Protein AF-A0A2U1AYV5-F1 (afdb_monomer_lite)

Secondary structure (DSSP, 8-state):
-HHHHHHHHHHHHHHTT-PPPPS-SS------EEEEE-SSSEEEEE-TTS-HHHHSSEEEE-TT--PPP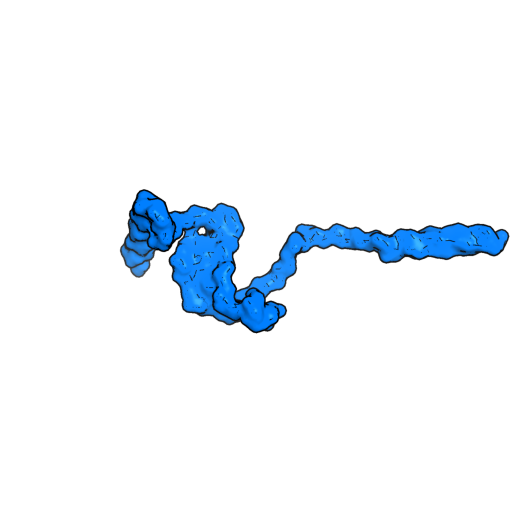TT-SSHHHHHHHHHHHHHHHH--

Organism: NCBI:txid172901

Structure (mmCIF, N/CA/C/O backbone):
data_AF-A0A2U1AYV5-F1
#
_entry.id   AF-A0A2U1AYV5-F1
#
loop_
_atom_site.group_PDB
_atom_site.id
_atom_site.type_symbol
_atom_site.label_atom_id
_atom_site.label_alt_id
_atom_site.label_comp_id
_atom_site.label_asym_id
_atom_site.label_entity_id
_atom_site.label_seq_id
_atom_site.pdbx_PDB_ins_code
_atom_site.Cartn_x
_atom_site.Cartn_y
_atom_site.Cartn_z
_atom_site.occupancy
_atom_site.B_iso_or_equiv
_atom_site.auth_seq_id
_atom_site.auth_comp_id
_atom_site.auth_asym_id
_atom_site.auth_atom_id
_atom_site.pdbx_PDB_model_num
ATOM 1 N N . MET A 1 1 ? -8.972 26.159 54.557 1.00 63.00 1 MET A N 1
ATOM 2 C CA . MET A 1 1 ? -9.715 24.957 54.114 1.00 63.00 1 MET A CA 1
ATOM 3 C C . MET A 1 1 ? -10.257 25.102 52.691 1.00 63.00 1 MET A C 1
ATOM 5 O O . MET A 1 1 ? -9.804 24.366 51.832 1.00 63.00 1 MET A O 1
ATOM 9 N N . LYS A 1 2 ? -11.133 26.075 52.378 1.00 68.88 2 LYS A N 1
ATOM 10 C CA . LYS A 1 2 ? -11.691 26.246 51.011 1.00 68.88 2 LYS A CA 1
ATOM 11 C C . LYS A 1 2 ? -10.644 26.552 49.919 1.00 68.88 2 LYS A C 1
ATOM 13 O O . LYS A 1 2 ? -10.710 25.988 48.838 1.00 68.88 2 LYS A O 1
ATOM 18 N N . ARG A 1 3 ? -9.642 27.393 50.215 1.00 75.19 3 ARG A N 1
ATOM 19 C CA . ARG A 1 3 ? -8.525 27.710 49.294 1.00 75.19 3 ARG A CA 1
ATOM 20 C C . ARG A 1 3 ? -7.602 26.516 49.040 1.00 75.19 3 ARG A C 1
ATOM 22 O O . ARG A 1 3 ? -7.185 26.289 47.915 1.00 75.19 3 ARG A O 1
ATOM 29 N N . THR A 1 4 ? -7.326 25.742 50.086 1.00 78.69 4 THR A N 1
ATOM 30 C CA . THR A 1 4 ? -6.533 24.513 50.004 1.00 78.69 4 THR A CA 1
ATOM 31 C C . THR A 1 4 ? -7.249 23.444 49.176 1.00 78.69 4 THR A C 1
ATOM 33 O O . THR A 1 4 ? -6.618 22.778 48.365 1.00 78.69 4 THR A O 1
ATOM 36 N N . LEU A 1 5 ? -8.576 23.344 49.314 1.00 79.06 5 LEU A N 1
ATOM 37 C CA . LEU A 1 5 ? -9.411 22.451 48.509 1.00 79.06 5 LEU A CA 1
ATOM 38 C C . LEU A 1 5 ? -9.444 22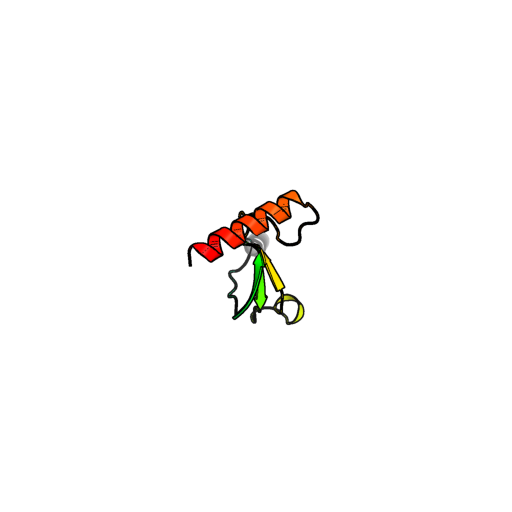.863 47.027 1.00 79.06 5 LEU A C 1
ATOM 40 O O . LEU A 1 5 ? -9.331 22.007 46.158 1.00 79.06 5 LEU A O 1
ATOM 44 N N . LEU A 1 6 ? -9.530 24.167 46.737 1.00 80.62 6 LEU A N 1
ATOM 45 C CA . LEU A 1 6 ? -9.463 24.700 45.368 1.00 80.62 6 LEU A CA 1
ATOM 46 C C . LEU A 1 6 ? -8.114 24.417 44.692 1.00 80.62 6 LEU A C 1
ATOM 48 O O . LEU A 1 6 ? -8.085 24.055 43.521 1.00 80.62 6 LEU A O 1
ATOM 52 N N . LEU A 1 7 ? -7.005 24.532 45.431 1.00 82.62 7 LEU A N 1
ATOM 53 C CA . LEU A 1 7 ? -5.670 24.205 44.920 1.00 82.62 7 LEU A CA 1
ATOM 54 C C . LEU A 1 7 ? -5.524 22.711 44.607 1.00 82.62 7 LEU A C 1
ATOM 56 O O . LEU A 1 7 ? -5.036 22.359 43.538 1.00 82.62 7 LEU A O 1
ATOM 60 N N . LEU A 1 8 ? -5.998 21.838 45.500 1.00 83.62 8 LEU A N 1
ATOM 61 C CA . LEU A 1 8 ? -6.004 20.389 45.275 1.00 83.62 8 LEU A CA 1
ATOM 62 C C . LEU A 1 8 ? -6.854 20.000 44.058 1.00 83.62 8 LEU A C 1
ATOM 64 O O . LEU A 1 8 ? -6.437 19.166 43.259 1.00 83.62 8 LEU A O 1
ATOM 68 N N . PHE A 1 9 ? -8.011 20.640 43.882 1.00 83.25 9 PHE A N 1
ATOM 69 C CA . PHE A 1 9 ? -8.881 20.401 42.732 1.00 83.25 9 PHE A CA 1
ATOM 70 C C . PHE A 1 9 ? -8.248 20.879 41.415 1.00 83.25 9 PHE A C 1
ATOM 72 O O . PHE A 1 9 ? -8.342 20.195 40.399 1.00 83.25 9 PHE A O 1
ATOM 79 N N . GLY A 1 10 ? -7.538 22.012 41.440 1.00 83.00 10 GLY A N 1
ATOM 80 C CA . GLY A 1 10 ? -6.769 22.502 40.294 1.00 83.00 10 GLY A CA 1
ATOM 81 C C . GLY A 1 10 ? -5.640 21.551 39.888 1.00 83.00 10 GLY A C 1
ATOM 82 O O . GLY A 1 10 ? -5.498 21.240 38.709 1.00 83.00 10 GLY A O 1
ATOM 83 N N . ILE A 1 11 ? -4.881 21.029 40.857 1.00 82.25 11 ILE A N 1
ATOM 84 C CA . ILE A 1 11 ? -3.804 20.053 40.610 1.00 82.25 11 ILE A CA 1
ATOM 85 C C . ILE A 1 11 ? -4.365 18.747 40.023 1.00 82.25 11 ILE A C 1
ATOM 87 O O . ILE A 1 11 ? -3.778 18.191 39.097 1.00 82.25 11 ILE A O 1
ATOM 91 N N . LEU A 1 12 ? -5.523 18.287 40.507 1.00 81.44 12 LEU A N 1
ATOM 92 C CA . LEU A 1 12 ? -6.190 17.090 39.988 1.00 81.44 12 LEU A CA 1
ATOM 93 C C . LEU A 1 12 ? -6.639 17.257 38.525 1.00 81.44 12 LEU A C 1
ATOM 95 O O . LEU A 1 12 ? -6.477 16.336 37.729 1.00 81.44 12 LEU A O 1
ATOM 99 N N . LEU A 1 13 ? -7.149 18.436 38.154 1.00 80.06 13 LEU A N 1
ATOM 100 C CA . LEU A 1 13 ? -7.520 18.754 36.769 1.00 80.06 13 LEU A CA 1
ATOM 101 C C . LEU A 1 13 ? -6.303 18.796 35.830 1.00 80.06 13 LEU A C 1
ATOM 103 O O . LEU A 1 13 ? -6.402 18.374 34.683 1.00 80.06 13 LEU A O 1
ATOM 107 N N . LEU A 1 14 ? -5.150 19.264 36.316 1.00 76.38 14 LEU A N 1
ATOM 108 C CA . LEU A 1 14 ? -3.905 19.335 35.540 1.00 76.38 14 LEU A CA 1
ATOM 109 C C . LEU A 1 14 ? -3.263 17.957 35.306 1.00 76.38 14 LEU A C 1
ATOM 111 O O . LEU A 1 14 ? -2.661 17.737 34.256 1.00 76.38 14 LEU A O 1
ATOM 115 N N . ALA A 1 15 ? -3.418 17.014 36.240 1.00 74.88 15 ALA A N 1
ATOM 116 C CA . ALA A 1 15 ? -2.878 15.658 36.107 1.00 74.88 15 ALA A CA 1
ATOM 117 C C . ALA A 1 15 ? -3.585 14.819 35.021 1.00 74.88 15 ALA A C 1
ATOM 119 O O . ALA A 1 15 ? -2.978 13.909 34.459 1.00 74.88 15 ALA A O 1
ATOM 120 N N . GLY A 1 16 ? -4.843 15.133 34.686 1.00 72.69 16 GLY A N 1
ATOM 121 C CA . GLY A 1 16 ? -5.617 14.422 33.660 1.00 72.69 16 GLY A CA 1
ATOM 122 C C . GLY A 1 16 ? -5.203 14.716 32.211 1.00 72.69 16 GLY A C 1
ATOM 123 O O . GLY A 1 16 ? -5.632 14.008 31.305 1.00 72.69 16 GLY A O 1
ATOM 124 N N . CYS A 1 17 ? -4.368 15.734 31.978 1.00 73.88 17 CYS A N 1
ATOM 125 C CA . CYS A 1 17 ? -3.955 16.163 30.636 1.00 73.88 17 CYS A CA 1
ATOM 126 C C . CYS A 1 17 ? -2.648 15.517 30.144 1.00 73.88 17 CYS A C 1
ATOM 128 O O . CYS A 1 17 ? -2.158 15.875 29.073 1.00 73.88 17 CYS A O 1
ATOM 130 N N . ALA A 1 18 ? -2.054 14.594 30.903 1.00 74.06 18 ALA A N 1
ATOM 131 C CA . ALA A 1 18 ? -0.835 13.913 30.484 1.00 74.06 18 ALA A CA 1
ATOM 132 C C . ALA A 1 18 ? -1.141 12.911 29.356 1.00 74.06 18 ALA A C 1
ATOM 134 O O . ALA A 1 18 ? -1.588 11.790 29.593 1.00 74.06 18 ALA A O 1
ATOM 135 N N . THR A 1 19 ? -0.899 13.309 28.107 1.00 74.00 19 THR A N 1
ATOM 136 C CA . THR A 1 19 ? -0.921 12.389 26.965 1.00 74.00 19 THR A CA 1
ATOM 137 C C . THR A 1 19 ? 0.303 11.482 27.032 1.00 74.00 19 THR A C 1
ATOM 139 O O . THR A 1 19 ? 1.433 11.968 26.960 1.00 74.00 19 THR A O 1
ATOM 142 N N . HIS A 1 20 ? 0.094 10.171 27.154 1.00 76.19 20 HIS A N 1
ATOM 143 C CA . HIS A 1 20 ? 1.185 9.205 27.054 1.00 76.19 20 HIS A CA 1
ATOM 144 C C . HIS A 1 20 ? 1.798 9.252 25.645 1.00 76.19 20 HIS A C 1
ATOM 146 O O . HIS A 1 20 ? 1.050 9.125 24.668 1.00 76.19 20 HIS A O 1
ATOM 152 N N . PRO A 1 21 ? 3.127 9.411 25.512 1.00 72.31 21 PRO A N 1
ATOM 153 C CA . PRO A 1 21 ? 3.780 9.265 24.222 1.00 72.31 21 PRO A CA 1
ATOM 154 C C . PRO A 1 21 ? 3.546 7.840 23.712 1.00 72.31 21 PRO A C 1
ATOM 156 O O . PRO A 1 21 ? 3.776 6.865 24.425 1.00 72.31 21 PRO A O 1
ATOM 159 N N . GLN A 1 22 ? 3.022 7.729 22.493 1.00 74.19 22 GLN A N 1
ATOM 160 C CA . GLN A 1 22 ? 2.890 6.453 21.800 1.00 74.19 22 GLN A CA 1
ATOM 161 C C . GLN A 1 22 ? 4.221 6.146 21.111 1.00 74.19 22 GLN A C 1
ATOM 163 O O . GLN A 1 22 ? 4.671 6.927 20.275 1.00 74.19 22 GLN A O 1
ATOM 168 N N . ASP A 1 23 ? 4.835 5.008 21.438 1.00 79.69 23 ASP A N 1
ATOM 169 C CA . ASP A 1 23 ? 6.120 4.592 20.852 1.00 79.69 23 ASP A CA 1
ATOM 170 C C . ASP A 1 23 ? 6.013 4.247 19.355 1.00 79.69 23 ASP A C 1
ATOM 172 O O . ASP A 1 23 ? 7.008 4.276 18.627 1.00 79.69 23 ASP A O 1
ATOM 176 N N . LYS A 1 24 ? 4.805 3.932 18.861 1.00 81.19 24 LYS A N 1
ATOM 177 C CA . LYS A 1 24 ? 4.551 3.642 17.445 1.00 81.19 24 LYS A CA 1
ATOM 178 C C . LYS A 1 24 ? 3.893 4.821 16.738 1.00 81.19 24 LYS A C 1
ATOM 180 O O . LYS A 1 24 ? 2.793 5.237 17.084 1.00 81.19 24 LYS A O 1
ATOM 185 N N . LEU A 1 25 ? 4.544 5.281 15.669 1.00 82.88 25 LEU A N 1
ATOM 186 C CA . LEU A 1 25 ? 4.011 6.308 14.770 1.00 82.88 25 LEU A CA 1
ATOM 187 C C . LEU A 1 25 ? 2.792 5.815 13.967 1.00 82.88 25 LEU A C 1
ATOM 189 O O . LEU A 1 25 ? 1.929 6.614 13.618 1.00 82.88 25 LEU A O 1
ATOM 193 N N . TYR A 1 26 ? 2.721 4.510 13.680 1.00 84.50 26 TYR A N 1
ATOM 194 C CA . TYR A 1 26 ? 1.639 3.886 12.917 1.00 84.50 26 TYR A CA 1
ATOM 195 C C . TYR A 1 26 ? 1.173 2.592 13.595 1.00 84.50 26 TYR A C 1
ATOM 197 O O . TYR A 1 26 ? 2.011 1.869 14.143 1.00 84.50 26 TYR A O 1
ATOM 205 N N . PRO A 1 27 ? -0.134 2.280 13.554 1.00 85.81 27 PRO A N 1
ATOM 206 C CA . PRO A 1 27 ? -0.641 0.998 14.024 1.00 85.81 27 PRO A CA 1
ATOM 207 C C . PRO A 1 27 ? -0.158 -0.144 13.121 1.00 85.81 27 PRO A C 1
ATOM 209 O O . PRO A 1 27 ? 0.142 0.060 11.943 1.00 85.81 27 PRO A O 1
ATOM 212 N N . ASP A 1 28 ? -0.117 -1.354 13.674 1.00 89.94 28 ASP A N 1
ATOM 213 C CA . ASP A 1 28 ? 0.061 -2.555 12.864 1.00 89.94 28 ASP A CA 1
ATOM 214 C C . ASP A 1 28 ? -1.237 -2.846 12.111 1.00 89.94 28 ASP A C 1
ATOM 216 O O . ASP A 1 28 ? -2.329 -2.688 12.656 1.00 89.94 28 ASP A O 1
ATOM 220 N N . VAL A 1 29 ? -1.107 -3.269 10.858 1.00 90.94 29 VAL A N 1
ATOM 221 C CA . VAL A 1 29 ? -2.238 -3.518 9.965 1.00 90.94 29 VAL A CA 1
ATOM 222 C C . VAL A 1 29 ? -1.990 -4.815 9.216 1.00 90.94 29 VAL A C 1
ATOM 224 O O . VAL A 1 29 ? -0.864 -5.084 8.781 1.00 90.94 29 VAL A O 1
ATOM 227 N N . LYS A 1 30 ? -3.033 -5.632 9.053 1.00 93.75 30 LYS A N 1
ATOM 228 C CA . LYS A 1 30 ? -2.920 -6.898 8.327 1.00 93.75 30 LYS A CA 1
ATOM 229 C C . LYS A 1 30 ? -3.376 -6.739 6.880 1.00 93.75 30 LYS A C 1
ATOM 231 O O . LYS A 1 30 ? -4.489 -6.306 6.599 1.00 93.75 30 LYS A O 1
ATOM 236 N N . VAL A 1 31 ? -2.528 -7.162 5.943 1.00 94.88 31 VAL A N 1
ATOM 237 C CA . VAL A 1 31 ? -2.919 -7.271 4.533 1.00 94.88 31 VAL A CA 1
ATOM 238 C C . VAL A 1 31 ? -3.929 -8.408 4.384 1.00 94.88 31 VAL A C 1
ATOM 240 O O . VAL A 1 31 ? -3.614 -9.562 4.678 1.00 94.88 31 VAL A O 1
ATOM 243 N N . SER A 1 32 ? -5.128 -8.090 3.897 1.00 95.69 32 SER A N 1
ATOM 244 C CA . SER A 1 32 ? -6.183 -9.077 3.652 1.00 95.69 32 SER A CA 1
ATOM 245 C C . SER A 1 32 ? -5.925 -9.873 2.379 1.00 95.69 32 SER A C 1
ATOM 247 O O . SER A 1 32 ? -6.085 -11.092 2.353 1.00 95.69 32 SER A O 1
ATOM 249 N N . ARG A 1 33 ? -5.534 -9.186 1.299 1.00 96.19 33 ARG A N 1
ATOM 250 C CA . ARG A 1 33 ? -5.312 -9.815 -0.008 1.00 96.19 33 ARG A CA 1
ATOM 251 C C . ARG A 1 33 ? -4.222 -9.105 -0.794 1.00 96.19 33 ARG A C 1
ATOM 253 O O . ARG A 1 33 ? -4.300 -7.903 -1.019 1.00 96.19 33 ARG A O 1
ATOM 260 N N . LEU A 1 34 ? -3.251 -9.869 -1.287 1.00 96.12 34 LEU A N 1
ATOM 261 C CA . LEU A 1 34 ? -2.290 -9.396 -2.280 1.00 96.12 34 LEU A CA 1
ATOM 262 C C . LEU A 1 34 ? -2.933 -9.440 -3.674 1.00 96.12 34 LEU A C 1
ATOM 264 O O . LEU A 1 34 ? -3.439 -10.483 -4.082 1.00 96.12 34 LEU A O 1
ATOM 268 N N . LEU A 1 35 ? -2.916 -8.323 -4.403 1.00 95.06 35 LEU A N 1
ATOM 269 C CA . LEU A 1 35 ? -3.488 -8.235 -5.751 1.00 95.06 35 LEU A CA 1
ATOM 270 C C . LEU A 1 35 ? -2.433 -8.471 -6.830 1.00 95.06 35 LEU A C 1
ATOM 272 O O . LEU A 1 35 ? -2.644 -9.250 -7.754 1.00 95.06 35 LEU A O 1
ATOM 276 N N . ARG A 1 36 ? -1.306 -7.762 -6.736 1.00 93.69 36 ARG A N 1
ATOM 277 C CA . ARG A 1 36 ? -0.179 -7.877 -7.669 1.00 93.69 36 ARG A CA 1
ATOM 278 C C . ARG A 1 36 ? 1.086 -7.314 -7.039 1.00 93.69 36 ARG A C 1
ATOM 280 O O . ARG A 1 36 ? 1.019 -6.374 -6.250 1.00 93.69 36 ARG A O 1
ATOM 287 N N . VAL A 1 37 ? 2.228 -7.838 -7.458 1.00 91.06 37 VAL A N 1
ATOM 288 C CA . VAL A 1 37 ? 3.537 -7.226 -7.210 1.00 91.06 37 VAL A CA 1
ATOM 289 C C . VAL A 1 37 ? 3.814 -6.251 -8.355 1.00 91.06 37 VAL A C 1
ATOM 291 O O . VAL A 1 37 ? 3.607 -6.606 -9.517 1.00 91.06 37 VAL A O 1
ATOM 294 N N . ILE A 1 38 ? 4.189 -5.013 -8.030 1.00 87.75 38 ILE A N 1
ATOM 295 C CA . ILE A 1 38 ? 4.466 -3.957 -9.014 1.00 87.75 38 ILE A CA 1
ATOM 296 C C . ILE A 1 38 ? 5.969 -3.936 -9.290 1.00 87.75 38 ILE A C 1
ATOM 298 O O . ILE A 1 38 ? 6.382 -4.199 -10.418 1.00 87.75 38 ILE A O 1
ATOM 302 N N . ASP A 1 39 ? 6.750 -3.735 -8.231 1.00 85.44 39 ASP A N 1
ATOM 303 C CA . ASP A 1 39 ? 8.212 -3.705 -8.232 1.00 85.44 39 ASP A CA 1
ATOM 304 C C . ASP A 1 39 ? 8.741 -4.603 -7.100 1.00 85.44 39 ASP A C 1
ATOM 306 O O . ASP A 1 39 ? 7.965 -5.257 -6.398 1.00 85.44 39 ASP A O 1
ATOM 310 N N . GLY A 1 40 ? 10.059 -4.675 -6.914 1.00 84.19 40 GLY A N 1
ATOM 311 C CA . GLY A 1 40 ? 10.654 -5.535 -5.885 1.00 84.19 40 GLY A CA 1
ATOM 312 C C . GLY A 1 40 ? 10.362 -5.089 -4.444 1.00 84.19 40 GLY A C 1
ATOM 313 O O . GLY A 1 40 ? 10.436 -5.904 -3.528 1.00 84.19 40 GLY A O 1
ATOM 314 N N . ASP A 1 41 ? 9.987 -3.825 -4.242 1.00 91.38 41 ASP A N 1
ATOM 315 C CA . ASP A 1 41 ? 9.628 -3.226 -2.950 1.00 91.38 41 ASP A CA 1
ATOM 316 C C . ASP A 1 41 ? 8.171 -2.741 -2.872 1.00 91.38 41 ASP A C 1
ATOM 318 O O . ASP A 1 41 ? 7.744 -2.259 -1.821 1.00 91.38 41 ASP A O 1
ATOM 322 N N . THR A 1 42 ? 7.409 -2.849 -3.964 1.00 92.75 42 THR A N 1
ATOM 323 C CA . THR A 1 42 ? 6.095 -2.217 -4.100 1.00 92.75 42 THR A CA 1
ATOM 324 C C . THR A 1 42 ? 5.053 -3.213 -4.586 1.00 92.75 42 THR A C 1
ATOM 326 O O . THR A 1 42 ? 5.216 -3.874 -5.613 1.00 92.75 42 THR A O 1
ATOM 329 N N . PHE A 1 43 ? 3.931 -3.303 -3.874 1.00 94.44 43 PHE A N 1
ATOM 330 C CA . PHE A 1 43 ? 2.832 -4.205 -4.210 1.00 94.44 43 PHE A CA 1
ATOM 331 C C . PHE A 1 43 ? 1.473 -3.542 -4.011 1.00 94.44 43 PHE A C 1
ATOM 333 O O . PHE A 1 43 ? 1.323 -2.636 -3.196 1.00 94.44 43 PHE A O 1
ATOM 340 N N . ALA A 1 44 ? 0.469 -4.014 -4.750 1.00 95.44 44 ALA A N 1
ATOM 341 C CA . ALA A 1 44 ? -0.912 -3.606 -4.541 1.00 95.44 44 ALA A CA 1
ATOM 342 C C . ALA A 1 44 ? -1.665 -4.642 -3.706 1.00 95.44 44 ALA A C 1
ATOM 344 O O . ALA A 1 44 ? -1.587 -5.844 -3.987 1.00 95.44 44 ALA A O 1
ATOM 345 N N . CYS A 1 45 ? -2.428 -4.183 -2.721 1.00 96.25 45 CYS A N 1
ATOM 346 C CA . CYS A 1 45 ? -3.186 -5.043 -1.825 1.00 96.25 45 CYS A CA 1
ATOM 347 C C . CYS A 1 45 ? -4.512 -4.427 -1.372 1.00 96.25 45 CYS A C 1
ATOM 349 O O . CYS A 1 45 ? -4.778 -3.242 -1.578 1.00 96.25 45 CYS A O 1
ATOM 351 N N . ASP A 1 46 ? -5.314 -5.259 -0.715 1.00 96.50 46 ASP A N 1
ATOM 352 C CA . ASP A 1 46 ? -6.481 -4.855 0.057 1.00 96.50 46 ASP A CA 1
ATOM 353 C C . ASP A 1 46 ? -6.217 -5.023 1.562 1.00 96.50 46 ASP A C 1
ATOM 355 O O . ASP A 1 46 ? -5.569 -5.984 1.988 1.00 96.50 46 ASP A O 1
ATOM 359 N N . ILE A 1 47 ? -6.775 -4.112 2.352 1.00 95.69 47 ILE A N 1
ATOM 360 C CA . ILE A 1 47 ? -6.790 -4.066 3.811 1.00 95.69 47 ILE A CA 1
ATOM 361 C C . ILE A 1 47 ? -8.235 -3.806 4.245 1.00 95.69 47 ILE A C 1
ATOM 363 O O . ILE A 1 47 ? -8.769 -2.716 4.034 1.00 95.69 47 ILE A O 1
ATOM 367 N N . ASP A 1 48 ? -8.875 -4.806 4.849 1.00 92.81 48 ASP A N 1
ATOM 368 C CA . ASP A 1 48 ? -10.292 -4.719 5.239 1.00 92.81 48 ASP A CA 1
ATOM 369 C C . ASP A 1 48 ? -10.532 -3.869 6.492 1.00 92.81 48 ASP A C 1
ATOM 371 O O . ASP A 1 48 ? -11.640 -3.390 6.711 1.00 92.81 48 ASP A O 1
ATOM 375 N N . GLU A 1 49 ? -9.490 -3.651 7.295 1.00 89.88 49 GLU A N 1
ATOM 376 C CA . GLU A 1 49 ? -9.514 -2.814 8.504 1.00 89.88 49 GLU A CA 1
ATOM 377 C C . GLU A 1 49 ? -9.651 -1.310 8.179 1.00 89.88 49 GLU A C 1
ATOM 379 O O . GLU A 1 49 ? -9.911 -0.494 9.064 1.00 89.88 49 GLU A O 1
ATOM 384 N N . HIS A 1 50 ? -9.490 -0.925 6.909 1.00 88.00 50 HIS A N 1
ATOM 385 C CA . HIS A 1 50 ? -9.587 0.455 6.434 1.00 88.00 50 HIS A CA 1
ATOM 386 C C . HIS A 1 50 ? -10.872 0.719 5.637 1.00 88.00 50 HIS A C 1
ATOM 388 O O . HIS A 1 50 ? -11.565 -0.190 5.183 1.00 88.00 50 HIS A O 1
ATOM 394 N N . SER A 1 51 ? -11.194 2.003 5.438 1.00 87.50 51 SER A N 1
ATOM 395 C CA . SER A 1 51 ? -12.335 2.404 4.606 1.00 87.50 51 SER A CA 1
ATOM 396 C C . SER A 1 51 ? -12.179 1.886 3.174 1.00 87.50 51 SER A C 1
ATOM 398 O O . SER A 1 51 ? -11.064 1.734 2.685 1.00 87.50 51 SER A O 1
ATOM 400 N N . ALA A 1 52 ? -13.282 1.683 2.449 1.00 82.44 52 ALA A N 1
ATOM 401 C CA . ALA A 1 52 ? -13.219 1.209 1.061 1.00 82.44 52 ALA A CA 1
ATOM 402 C C . ALA A 1 52 ? -12.352 2.104 0.149 1.00 82.44 52 ALA A C 1
ATOM 404 O O . ALA A 1 52 ? -11.763 1.614 -0.808 1.00 82.44 52 ALA A O 1
ATOM 405 N N . ILE A 1 53 ? -12.247 3.396 0.474 1.00 85.56 53 ILE A N 1
ATOM 406 C CA . ILE A 1 53 ? -11.424 4.368 -0.255 1.00 85.56 53 ILE A CA 1
ATOM 407 C C . ILE A 1 53 ? -9.932 4.166 0.048 1.00 85.56 53 ILE A C 1
ATOM 409 O O . ILE A 1 53 ? -9.110 4.238 -0.859 1.00 85.56 53 ILE A O 1
ATOM 413 N N . ALA A 1 54 ? -9.577 3.920 1.312 1.00 86.19 54 ALA A N 1
ATOM 414 C CA . ALA A 1 54 ? -8.185 3.851 1.766 1.00 86.19 54 ALA A CA 1
ATOM 415 C C . ALA A 1 54 ? -7.639 2.420 1.900 1.00 86.19 54 ALA A C 1
ATOM 417 O O . ALA A 1 54 ? -6.451 2.243 2.136 1.00 86.19 54 ALA A O 1
ATOM 418 N N . GLY A 1 55 ? -8.496 1.407 1.797 1.00 89.25 55 GLY A N 1
ATOM 419 C CA . GLY A 1 55 ? -8.165 0.010 2.059 1.00 89.25 55 GLY A CA 1
ATOM 420 C C . GLY A 1 55 ? -8.251 -0.898 0.842 1.00 89.25 55 GLY A C 1
ATOM 421 O O . GLY A 1 55 ? -7.864 -2.052 0.942 1.00 89.25 55 GLY A O 1
ATOM 422 N N . LYS A 1 56 ? -8.755 -0.446 -0.311 1.00 94.62 56 LYS A N 1
ATOM 423 C CA . LYS A 1 56 ? -8.923 -1.308 -1.494 1.00 94.62 56 LYS A CA 1
ATOM 424 C C . LYS A 1 56 ? -8.000 -0.890 -2.630 1.00 94.62 56 LYS A C 1
ATOM 426 O O . LYS A 1 56 ? -7.923 0.287 -2.961 1.00 94.62 56 LYS A O 1
ATOM 431 N N . ASN A 1 57 ? -7.336 -1.870 -3.248 1.00 95.00 57 ASN A N 1
ATOM 432 C CA . ASN A 1 57 ? -6.393 -1.693 -4.357 1.00 95.00 57 ASN A CA 1
ATOM 433 C C . ASN A 1 57 ? -5.351 -0.588 -4.109 1.00 95.00 57 ASN A C 1
ATOM 435 O O . ASN A 1 57 ? -5.027 0.194 -5.006 1.00 95.00 57 ASN A O 1
ATOM 439 N N . ILE A 1 58 ? -4.824 -0.532 -2.886 1.00 94.75 58 ILE A N 1
ATOM 440 C CA . ILE A 1 58 ? -3.793 0.431 -2.502 1.00 94.75 58 ILE A CA 1
ATOM 441 C C . ILE A 1 58 ? -2.405 -0.110 -2.816 1.00 94.75 58 ILE A C 1
ATOM 443 O O . ILE A 1 58 ? -2.163 -1.309 -2.703 1.00 94.75 58 ILE A O 1
ATOM 447 N N . SER A 1 59 ? -1.492 0.779 -3.205 1.00 94.38 59 SER A N 1
ATOM 448 C CA . SER A 1 59 ? -0.083 0.445 -3.410 1.00 94.38 59 SER A CA 1
ATOM 449 C C . SER A 1 59 ? 0.706 0.724 -2.136 1.00 94.38 59 SER A C 1
ATOM 451 O O . SER A 1 59 ? 0.693 1.850 -1.643 1.00 94.38 59 SER A O 1
ATOM 453 N N . ILE A 1 60 ? 1.418 -0.279 -1.628 1.00 93.38 60 ILE A N 1
ATOM 454 C CA . ILE A 1 60 ? 2.289 -0.171 -0.456 1.00 93.38 60 ILE A CA 1
ATOM 455 C C . ILE A 1 60 ? 3.730 -0.381 -0.900 1.00 93.38 60 ILE A C 1
ATOM 457 O O . ILE A 1 60 ? 4.027 -1.346 -1.603 1.00 93.38 60 ILE A O 1
ATOM 461 N N . ARG A 1 61 ? 4.615 0.520 -0.460 1.00 93.62 61 ARG A N 1
ATOM 462 C CA . ARG A 1 61 ? 6.063 0.426 -0.659 1.00 93.62 61 ARG A CA 1
ATOM 463 C C . ARG A 1 61 ? 6.771 0.128 0.658 1.00 93.62 61 ARG A C 1
ATOM 465 O O . ARG A 1 61 ? 6.478 0.747 1.682 1.00 93.62 61 ARG A O 1
ATOM 472 N N . LEU A 1 62 ? 7.713 -0.806 0.624 1.00 92.62 62 LEU A N 1
ATOM 473 C CA . LEU A 1 62 ? 8.524 -1.188 1.773 1.00 92.62 62 LEU A CA 1
ATOM 474 C C . LEU A 1 62 ? 9.536 -0.085 2.096 1.00 92.62 62 LEU A C 1
ATOM 476 O O . LEU A 1 62 ? 10.445 0.212 1.324 1.00 92.62 62 LEU A O 1
ATOM 480 N N . ARG A 1 63 ? 9.389 0.541 3.266 1.00 90.62 63 ARG A N 1
ATOM 481 C CA . ARG A 1 63 ? 10.283 1.621 3.698 1.00 90.62 63 ARG A CA 1
ATOM 482 C C . ARG A 1 63 ? 11.719 1.109 3.851 1.00 90.62 63 ARG A C 1
ATOM 484 O O . ARG A 1 63 ? 11.960 0.142 4.563 1.00 90.62 63 ARG A O 1
ATOM 491 N N . GLY A 1 64 ? 12.671 1.829 3.257 1.00 92.12 64 GLY A N 1
ATOM 492 C CA . GLY A 1 64 ? 14.102 1.519 3.356 1.00 92.12 64 GLY A CA 1
ATOM 493 C C . GLY A 1 64 ? 14.603 0.518 2.315 1.00 92.12 64 GLY A C 1
ATOM 494 O O . GLY A 1 64 ? 15.806 0.292 2.238 1.00 92.12 64 GLY A O 1
ATOM 495 N N . ILE A 1 65 ? 13.709 -0.026 1.488 1.00 90.12 65 ILE A N 1
ATOM 496 C CA . ILE A 1 65 ? 14.061 -0.808 0.307 1.00 90.12 65 ILE A CA 1
ATOM 497 C C . ILE A 1 65 ? 13.740 0.070 -0.900 1.00 90.12 65 ILE A C 1
ATOM 499 O O . ILE A 1 65 ? 12.649 0.623 -0.978 1.00 90.12 65 ILE A O 1
ATOM 503 N N . ASN A 1 66 ? 14.716 0.248 -1.789 1.00 88.75 66 ASN A N 1
ATOM 504 C CA . ASN A 1 66 ? 14.532 0.952 -3.052 1.00 88.75 66 ASN A CA 1
ATOM 505 C C . ASN A 1 66 ? 14.968 0.014 -4.170 1.00 88.75 66 ASN A C 1
ATOM 507 O O . ASN A 1 66 ? 16.164 -0.238 -4.338 1.00 88.75 66 ASN A O 1
ATOM 511 N N . THR A 1 67 ? 14.000 -0.525 -4.899 1.00 87.38 67 THR A N 1
ATOM 512 C CA . THR A 1 67 ? 14.272 -1.352 -6.078 1.00 87.38 67 THR A CA 1
ATOM 513 C C . THR A 1 67 ? 14.138 -0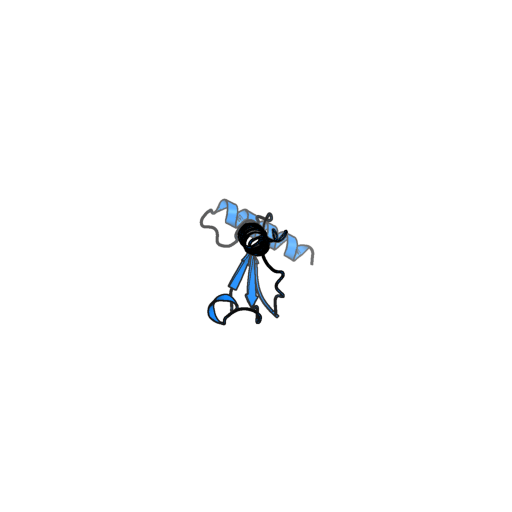.539 -7.363 1.00 87.38 67 THR A C 1
ATOM 515 O O . THR A 1 67 ? 13.299 0.357 -7.405 1.00 87.38 67 THR A O 1
ATOM 518 N N . PRO A 1 68 ? 14.931 -0.829 -8.413 1.00 84.62 68 PRO A N 1
ATOM 519 C CA . PRO A 1 68 ? 14.752 -0.180 -9.707 1.00 84.62 68 PRO A CA 1
ATOM 520 C C . PRO A 1 68 ? 13.337 -0.401 -10.253 1.00 84.62 68 PRO A C 1
ATOM 522 O O . PRO A 1 68 ? 12.871 -1.542 -10.329 1.00 84.62 68 PRO A O 1
ATOM 525 N N . GLU A 1 69 ? 12.665 0.676 -10.657 1.00 84.50 69 GLU A N 1
ATOM 526 C CA . GLU A 1 69 ? 11.278 0.606 -11.121 1.00 84.50 69 GLU A CA 1
ATOM 527 C C . GLU A 1 69 ? 11.183 0.125 -12.577 1.00 84.50 69 GLU A C 1
ATOM 529 O O . GLU A 1 69 ? 11.800 0.679 -13.496 1.00 84.50 69 GLU A O 1
ATOM 534 N N . LEU A 1 70 ? 10.316 -0.859 -12.841 1.00 83.50 70 LEU A N 1
ATOM 535 C CA . LEU A 1 70 ? 10.121 -1.389 -14.202 1.00 83.50 70 LEU A CA 1
ATOM 536 C C . LEU A 1 70 ? 9.509 -0.362 -15.163 1.00 83.50 70 LEU A C 1
ATOM 538 O O . LEU A 1 70 ? 9.654 -0.476 -16.385 1.00 83.50 70 LEU A O 1
ATOM 542 N N . ARG A 1 71 ? 8.791 0.623 -14.619 1.00 84.06 71 ARG A N 1
ATOM 543 C CA . ARG A 1 71 ? 8.078 1.663 -15.372 1.00 84.06 71 ARG A CA 1
ATOM 544 C C . ARG A 1 71 ? 8.726 3.042 -15.255 1.00 84.06 71 ARG A C 1
ATOM 546 O O . ARG A 1 71 ? 8.100 4.015 -15.671 1.00 84.06 71 ARG A O 1
ATOM 553 N N . SER A 1 72 ? 9.968 3.121 -14.768 1.00 85.75 72 SER A N 1
ATOM 554 C CA . SER A 1 72 ? 10.692 4.390 -14.693 1.00 85.75 72 SER A CA 1
ATOM 555 C C . SER A 1 72 ? 10.784 5.070 -16.064 1.00 85.75 72 SER A C 1
ATOM 557 O O . SER A 1 72 ? 10.946 4.426 -17.113 1.00 85.75 72 SER A O 1
ATOM 559 N N . GLY A 1 73 ? 10.694 6.402 -16.042 1.00 88.50 73 GLY A N 1
ATOM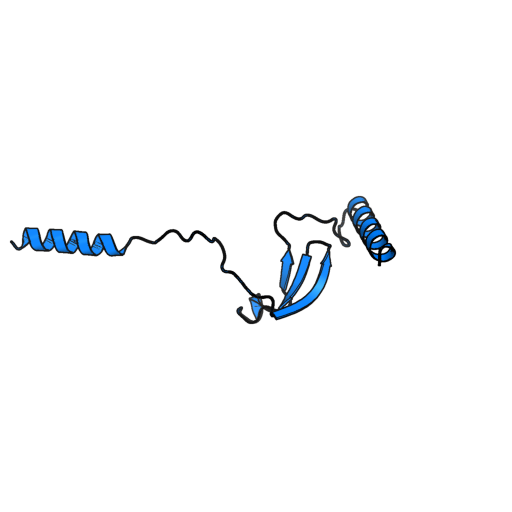 560 C CA . GLY A 1 73 ? 10.992 7.252 -17.192 1.00 88.50 73 GLY A CA 1
ATOM 561 C C . GLY A 1 73 ? 12.478 7.241 -17.562 1.00 88.50 73 GLY A C 1
ATOM 562 O O . GLY A 1 73 ? 12.816 7.545 -18.704 1.00 88.50 73 GLY A O 1
ATOM 563 N N . ASN A 1 74 ? 13.357 6.846 -16.634 1.00 91.44 74 ASN A N 1
ATOM 564 C CA . ASN A 1 74 ? 14.788 6.709 -16.867 1.00 91.44 74 ASN A CA 1
ATOM 565 C C . ASN A 1 74 ? 15.102 5.357 -17.552 1.00 91.44 74 ASN A C 1
ATOM 567 O O . ASN A 1 74 ? 14.870 4.296 -16.960 1.00 91.44 74 ASN A O 1
ATOM 571 N N . PRO A 1 75 ? 15.652 5.353 -18.783 1.00 91.19 75 PRO A N 1
ATOM 572 C CA . PRO A 1 75 ? 15.971 4.121 -19.503 1.00 91.19 75 PRO A CA 1
ATOM 573 C C . PRO A 1 75 ? 16.972 3.206 -18.784 1.00 91.19 75 PRO A C 1
ATOM 575 O O . PRO A 1 75 ? 16.828 1.986 -18.865 1.00 91.19 75 PRO A O 1
ATOM 578 N N . GLU A 1 76 ? 17.956 3.770 -18.077 1.00 90.88 76 GLU A N 1
ATOM 579 C CA . GLU A 1 76 ? 18.988 2.992 -17.376 1.00 90.88 76 GLU A CA 1
ATOM 580 C C . GLU A 1 76 ? 18.418 2.273 -16.151 1.00 90.88 76 GLU A C 1
ATOM 582 O O . GLU A 1 76 ? 18.698 1.097 -15.922 1.00 90.88 76 GLU A O 1
ATOM 587 N N . GLU A 1 77 ? 17.540 2.945 -15.409 1.00 88.69 77 GLU A N 1
ATOM 588 C CA . GLU A 1 77 ? 16.837 2.348 -14.272 1.00 88.69 77 GLU A CA 1
ATOM 589 C C . GLU A 1 77 ? 15.894 1.227 -14.723 1.00 88.69 77 GLU A C 1
ATOM 591 O O . GLU A 1 77 ? 15.879 0.133 -14.163 1.00 88.69 77 GLU A O 1
ATOM 596 N N . ARG A 1 78 ? 15.166 1.440 -15.823 1.00 90.12 78 ARG A N 1
ATOM 597 C CA . ARG A 1 78 ? 14.328 0.386 -16.396 1.00 90.12 78 ARG A CA 1
ATOM 598 C C . ARG A 1 78 ? 15.158 -0.809 -16.870 1.00 90.12 78 ARG A C 1
ATOM 600 O O . ARG A 1 78 ? 14.704 -1.953 -16.794 1.00 90.12 78 ARG A O 1
ATOM 607 N N . LYS A 1 79 ? 16.365 -0.577 -17.387 1.00 91.19 79 LYS A N 1
ATOM 608 C CA . LYS A 1 79 ? 17.275 -1.646 -17.815 1.00 91.19 79 LYS A CA 1
ATOM 609 C C . LYS A 1 79 ? 17.755 -2.475 -16.625 1.00 91.19 79 LYS A C 1
ATOM 611 O O . LYS A 1 79 ? 17.714 -3.703 -16.712 1.00 91.19 79 LYS A O 1
ATOM 616 N N . SER A 1 80 ? 18.149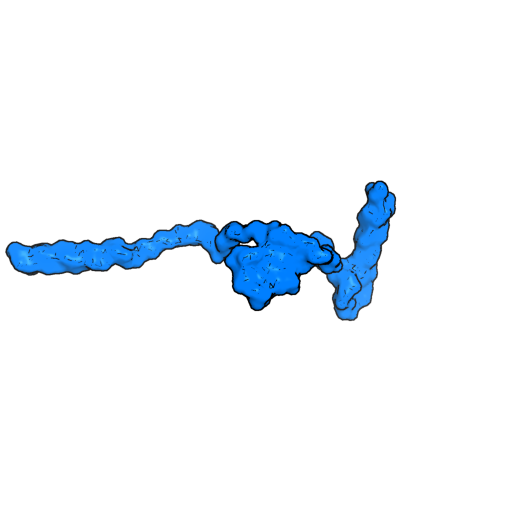 -1.836 -15.522 1.00 88.75 80 SER A N 1
ATOM 617 C CA . SER A 1 80 ? 18.545 -2.551 -14.304 1.00 88.75 80 SER A CA 1
ATOM 618 C C . SER A 1 80 ? 17.373 -3.335 -13.700 1.00 88.75 80 SER A C 1
ATOM 620 O O . SER A 1 80 ? 17.543 -4.510 -13.376 1.00 88.75 80 SER A O 1
ATOM 622 N N . ALA A 1 81 ? 16.164 -2.762 -13.681 1.00 87.88 81 ALA A N 1
ATOM 623 C CA . ALA A 1 81 ? 14.946 -3.446 -13.238 1.00 87.88 81 ALA A CA 1
ATOM 624 C C . ALA A 1 81 ? 14.659 -4.727 -14.046 1.00 87.88 81 ALA A C 1
ATOM 626 O O . ALA A 1 81 ? 14.368 -5.791 -13.494 1.00 87.88 81 ALA A O 1
ATOM 627 N N . ASN A 1 82 ? 14.770 -4.649 -15.377 1.00 87.69 82 ASN A N 1
ATOM 628 C CA . ASN A 1 82 ? 14.549 -5.802 -16.252 1.00 87.69 82 ASN A CA 1
ATOM 629 C C . ASN A 1 82 ? 15.628 -6.879 -16.096 1.00 87.69 82 ASN A C 1
ATOM 631 O O . ASN A 1 82 ? 15.303 -8.067 -16.147 1.00 87.69 82 ASN A O 1
ATOM 635 N N . LEU A 1 83 ? 16.890 -6.485 -15.906 1.00 88.56 83 LEU A N 1
ATOM 636 C CA . LEU A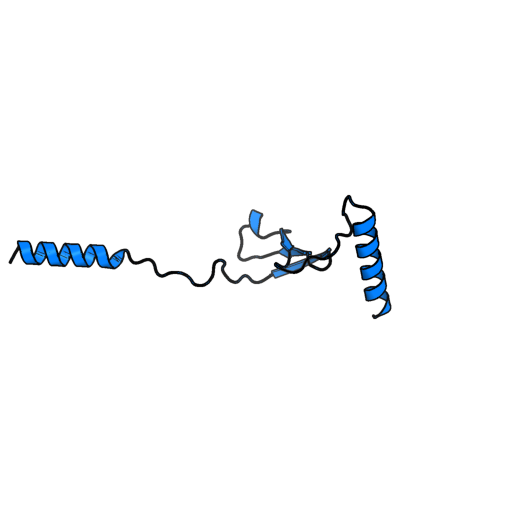 1 83 ? 17.987 -7.424 -15.678 1.00 88.56 83 LEU A CA 1
ATOM 637 C C . LEU A 1 83 ? 17.752 -8.240 -14.403 1.00 88.56 83 LEU A C 1
ATOM 639 O O . LEU A 1 83 ? 17.856 -9.467 -14.432 1.00 88.56 83 LEU A O 1
ATOM 643 N N . GLU A 1 84 ? 17.367 -7.573 -13.316 1.00 85.50 84 GLU A N 1
ATOM 644 C CA . GLU A 1 84 ? 17.130 -8.234 -12.034 1.00 85.50 84 GLU A CA 1
ATOM 645 C C . GLU A 1 84 ? 15.932 -9.188 -12.104 1.00 85.50 84 GLU A C 1
ATOM 647 O O . GLU A 1 84 ? 16.005 -10.342 -11.678 1.00 85.50 84 GLU A O 1
ATOM 652 N N . LYS A 1 85 ? 14.849 -8.768 -12.769 1.00 84.75 85 LYS A N 1
ATOM 653 C CA . LYS A 1 85 ? 13.696 -9.638 -13.029 1.00 84.75 85 LYS A CA 1
ATOM 654 C C . LYS A 1 85 ? 14.081 -10.901 -13.805 1.00 84.75 85 LYS A C 1
ATOM 656 O O . LYS A 1 85 ? 13.592 -11.991 -13.495 1.00 84.75 85 LYS A O 1
ATOM 661 N N . GLN A 1 86 ? 14.941 -10.775 -14.817 1.00 85.88 86 GLN A N 1
ATOM 662 C CA . GLN A 1 86 ? 15.426 -11.926 -15.582 1.00 85.88 86 GLN A CA 1
ATOM 663 C C . GLN A 1 86 ? 16.299 -12.852 -14.738 1.00 85.88 86 GLN A C 1
ATOM 665 O O . GLN A 1 86 ? 16.172 -14.066 -14.874 1.00 85.88 86 GLN A O 1
ATOM 670 N N . ARG A 1 87 ? 17.164 -12.300 -13.878 1.00 85.94 87 ARG A N 1
ATOM 671 C CA . ARG A 1 87 ? 18.007 -13.077 -12.964 1.00 85.94 87 ARG A CA 1
ATOM 672 C C . ARG A 1 87 ? 17.152 -13.943 -12.037 1.00 85.94 87 ARG A C 1
ATOM 674 O O . ARG A 1 87 ? 17.292 -15.161 -12.054 1.00 85.94 87 ARG A O 1
ATOM 681 N N . LEU A 1 88 ? 16.196 -13.326 -11.342 1.00 79.81 88 LEU A N 1
ATOM 682 C CA . LEU A 1 88 ? 15.272 -14.014 -10.432 1.00 79.81 88 LEU A CA 1
ATOM 683 C C . LEU A 1 88 ? 14.424 -15.085 -11.129 1.00 79.81 88 LEU A C 1
ATOM 685 O O . LEU A 1 88 ? 14.057 -16.085 -10.522 1.00 79.81 88 LEU A O 1
ATOM 689 N N . SER A 1 89 ? 14.099 -14.882 -12.408 1.00 78.75 89 SER A N 1
ATOM 690 C CA . SER A 1 89 ? 13.316 -15.850 -13.185 1.00 78.75 89 SER A CA 1
ATOM 691 C C . SER A 1 89 ? 14.128 -17.073 -13.621 1.00 78.75 89 SER A C 1
ATOM 693 O O . SER A 1 89 ? 13.528 -18.095 -13.928 1.00 78.75 89 SER A O 1
ATOM 695 N N . ARG A 1 90 ? 15.465 -16.975 -13.682 1.00 78.75 90 ARG A N 1
ATOM 696 C CA . ARG A 1 90 ? 16.358 -18.092 -14.043 1.00 78.75 90 ARG A CA 1
ATOM 697 C C . ARG A 1 90 ? 16.805 -18.929 -12.844 1.00 78.75 90 ARG A C 1
ATOM 699 O O . ARG A 1 90 ? 17.246 -20.050 -13.045 1.00 78.75 90 ARG A O 1
ATOM 706 N N . GLU A 1 91 ? 16.742 -18.375 -11.635 1.00 69.25 91 GLU A N 1
ATOM 707 C CA . GLU A 1 91 ? 17.077 -19.074 -10.381 1.00 69.25 91 GLU A CA 1
ATOM 708 C C . GLU A 1 91 ? 15.895 -19.875 -9.795 1.00 69.25 91 GLU A C 1
ATOM 710 O O . GLU A 1 91 ? 16.073 -20.562 -8.791 1.00 69.25 91 GLU A O 1
ATOM 715 N N . LYS A 1 92 ? 14.706 -19.799 -10.410 1.00 52.25 92 LYS A N 1
ATOM 716 C CA . LYS A 1 92 ? 13.549 -20.659 -10.106 1.00 52.25 92 LYS A CA 1
ATOM 717 C C . LYS A 1 92 ? 13.597 -21.962 -10.889 1.00 52.25 92 LYS A C 1
ATOM 719 O O . LYS A 1 92 ? 13.175 -22.980 -10.301 1.00 52.25 92 LYS A O 1
#

Sequence (92 aa):
MKRTLLLLFGILLLAGCATHPQDKLYPDVKVSRLLRVIDGDTFACDIDEHSAIAGKNISIRLRGINTPELRSGNPEERKSANLEKQRLSREK

Foldseek 3Di:
DVVVVVVVVVVVVVVVPDDDDDPDPDDDFDFPAWDAAQAPFKGFTAGPVDDPVDGHRDIDGHPPDDQQGCPDPDPVSVVRRVVVVVVVVVVD

pLDDT: mean 85.64, std 8.11, range [52.25, 96.5]

InterPro domains:
  IPR035437 SNase-like, OB-fold superfamily [G3DSA:2.40.50.90] (28-91)
  IPR035437 SNase-like, OB-fold superfamily [SSF50199] (30-80)

Radius of gyration: 25.29 Å; chains: 1; bounding box: 32×48×74 Å